Protein AF-A0A936LEX5-F1 (afdb_monomer_lite)

Sequence (89 aa):
MTTTRSQKRWRDKNRLLKSQLNVMARRNAHDTLDELARAYRLRGKGEAVAFACFVARGLMQRAAYSPEAARMLEDFAVSYHRDRDLYAP

Structure (mmCIF, N/CA/C/O backbone):
data_AF-A0A936LEX5-F1
#
_entry.id   AF-A0A936LEX5-F1
#
loop_
_atom_site.group_PDB
_atom_site.id
_atom_site.type_symbol
_atom_site.label_atom_id
_atom_site.label_alt_id
_atom_site.label_comp_id
_atom_site.label_asym_id
_atom_site.label_entity_id
_atom_site.label_seq_id
_atom_site.pdbx_PDB_ins_code
_atom_site.Cartn_x
_atom_site.Cartn_y
_atom_site.Cartn_z
_atom_site.occupancy
_atom_site.B_iso_or_equiv
_atom_site.auth_seq_id
_atom_site.auth_comp_id
_atom_site.auth_asym_id
_atom_site.auth_atom_id
_atom_site.pdbx_PDB_model_num
ATOM 1 N N . MET A 1 1 ? 5.191 20.997 -17.552 1.00 45.03 1 MET A N 1
ATOM 2 C CA . MET A 1 1 ? 5.872 19.703 -17.797 1.00 45.03 1 MET A CA 1
ATOM 3 C C . MET A 1 1 ? 7.242 19.738 -17.133 1.00 45.03 1 MET A C 1
ATOM 5 O O . MET A 1 1 ? 8.037 20.607 -17.464 1.00 45.03 1 MET A O 1
ATOM 9 N N . THR A 1 2 ? 7.519 18.856 -16.169 1.00 48.47 2 THR A N 1
ATOM 10 C CA . THR A 1 2 ? 8.848 18.768 -15.536 1.00 48.47 2 THR A CA 1
ATOM 11 C C . THR A 1 2 ? 9.867 18.304 -16.571 1.00 48.47 2 THR A C 1
ATOM 13 O O . THR A 1 2 ? 9.741 17.209 -17.112 1.00 48.47 2 THR A O 1
ATOM 16 N N . THR A 1 3 ? 10.853 19.148 -16.868 1.00 65.38 3 THR A N 1
ATOM 17 C CA . THR A 1 3 ? 11.845 18.916 -17.922 1.00 65.38 3 THR A CA 1
ATOM 18 C C . THR A 1 3 ? 12.636 17.624 -17.684 1.00 65.38 3 THR A C 1
ATOM 20 O O . THR A 1 3 ? 12.954 17.257 -16.549 1.00 65.38 3 THR A O 1
ATOM 23 N N . THR A 1 4 ? 12.999 16.928 -18.765 1.00 70.06 4 THR A N 1
ATOM 24 C CA . THR A 1 4 ? 13.739 15.649 -18.765 1.00 70.06 4 THR A CA 1
ATOM 25 C C . THR A 1 4 ? 15.017 15.704 -17.916 1.00 70.06 4 THR A C 1
ATOM 27 O O . THR A 1 4 ? 15.411 14.730 -17.274 1.00 70.06 4 THR A O 1
ATOM 30 N N . ARG A 1 5 ? 15.636 16.887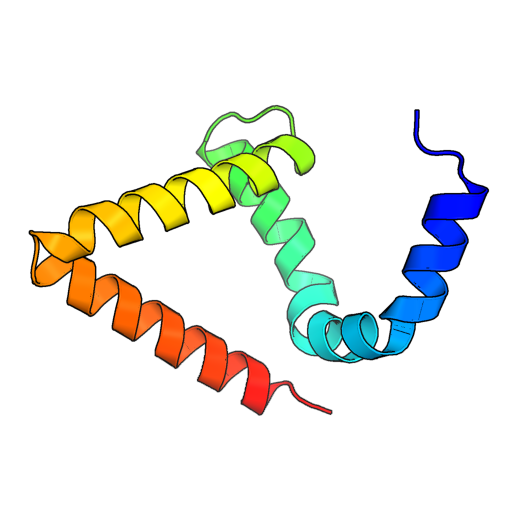 -17.838 1.00 70.50 5 ARG A N 1
ATOM 31 C CA . ARG A 1 5 ? 16.836 17.171 -17.041 1.00 70.50 5 ARG A CA 1
ATOM 32 C C . ARG A 1 5 ? 16.572 17.105 -15.531 1.00 70.50 5 ARG A C 1
ATOM 34 O O . ARG A 1 5 ? 17.375 16.529 -14.796 1.00 70.50 5 ARG A O 1
ATOM 41 N N . SER A 1 6 ? 15.429 17.617 -15.077 1.00 65.31 6 SER A N 1
ATOM 42 C CA . SER A 1 6 ? 14.998 17.553 -13.675 1.00 65.31 6 SER A CA 1
ATOM 43 C C . SER A 1 6 ? 14.635 16.126 -13.258 1.00 65.31 6 SER A C 1
ATOM 45 O O . SER A 1 6 ? 14.993 15.696 -12.162 1.00 65.31 6 SER A O 1
ATOM 47 N N . GLN A 1 7 ? 14.022 15.347 -14.158 1.00 64.75 7 GLN A N 1
ATOM 48 C CA . GLN A 1 7 ? 13.765 13.923 -13.918 1.00 64.75 7 GLN A CA 1
ATOM 49 C C . GLN A 1 7 ? 15.064 13.113 -13.800 1.00 64.75 7 GLN A C 1
ATOM 51 O O . GLN A 1 7 ? 15.179 12.281 -12.900 1.00 64.75 7 GLN A O 1
ATOM 56 N N . LYS A 1 8 ? 16.055 13.361 -14.669 1.00 76.69 8 LYS A N 1
ATOM 57 C CA . LYS A 1 8 ? 17.362 12.685 -14.616 1.00 76.69 8 LYS A CA 1
ATOM 58 C C . LYS A 1 8 ? 18.100 12.992 -13.310 1.00 76.69 8 LYS A C 1
ATOM 60 O O . LYS A 1 8 ? 18.504 12.070 -12.613 1.00 76.69 8 LYS A O 1
ATOM 65 N N . ARG A 1 9 ? 18.155 14.266 -12.910 1.00 76.00 9 ARG A N 1
ATOM 66 C CA . ARG A 1 9 ? 18.806 14.695 -11.660 1.00 76.00 9 ARG A CA 1
ATOM 67 C C . ARG A 1 9 ? 18.161 14.075 -10.415 1.00 76.00 9 ARG A C 1
ATOM 69 O O . ARG A 1 9 ? 18.867 13.660 -9.500 1.00 76.00 9 ARG A O 1
ATOM 76 N N . TRP A 1 10 ? 16.830 13.965 -10.390 1.00 67.06 10 TRP A N 1
ATOM 77 C CA . TRP A 1 10 ? 16.118 13.276 -9.310 1.00 67.06 10 TRP A CA 1
ATOM 78 C C . TRP A 1 10 ? 16.395 11.766 -9.304 1.00 67.06 10 TRP A C 1
ATOM 80 O O . TRP A 1 10 ? 16.599 11.186 -8.239 1.00 67.06 10 TRP A O 1
ATOM 90 N N . ARG A 1 11 ? 16.451 11.124 -10.480 1.00 69.56 11 ARG A N 1
ATOM 91 C CA . ARG A 1 11 ? 16.771 9.692 -10.608 1.00 69.56 11 ARG A CA 1
ATOM 92 C C . ARG A 1 11 ? 18.195 9.372 -10.159 1.00 69.56 11 ARG A C 1
ATOM 94 O O . ARG A 1 11 ? 18.371 8.370 -9.478 1.00 69.56 11 ARG A O 1
ATOM 101 N N . ASP A 1 12 ? 19.163 10.222 -10.491 1.00 74.56 12 ASP A N 1
ATOM 102 C CA . ASP A 1 12 ? 20.561 10.047 -10.087 1.00 74.56 12 ASP A CA 1
ATOM 103 C C . ASP A 1 12 ? 20.730 10.240 -8.575 1.00 74.56 12 ASP A C 1
ATOM 105 O O . ASP A 1 12 ? 21.338 9.401 -7.912 1.00 74.56 12 ASP A O 1
ATOM 109 N N . LYS A 1 13 ? 20.106 11.281 -7.999 1.00 73.06 13 LYS A N 1
ATOM 110 C CA . LYS A 1 13 ? 20.134 11.539 -6.548 1.00 73.06 13 LYS A CA 1
ATOM 111 C C . LYS A 1 13 ? 19.509 10.400 -5.734 1.00 73.06 13 LYS A C 1
ATOM 113 O O . LYS A 1 13 ? 19.999 10.070 -4.663 1.00 73.06 13 LYS A O 1
ATOM 118 N N . ASN A 1 14 ? 18.447 9.784 -6.248 1.00 63.66 14 ASN A N 1
ATOM 119 C CA . ASN A 1 14 ? 17.739 8.696 -5.571 1.00 63.66 14 ASN A CA 1
ATOM 120 C C . ASN A 1 14 ? 18.152 7.309 -6.084 1.00 63.66 14 ASN A C 1
ATOM 122 O O . ASN A 1 14 ? 17.430 6.343 -5.856 1.00 63.66 14 ASN A O 1
ATOM 126 N N . ARG A 1 15 ? 19.279 7.178 -6.800 1.00 60.00 15 ARG A N 1
ATOM 127 C CA . ARG A 1 15 ? 19.674 5.916 -7.446 1.00 60.00 15 ARG A CA 1
ATOM 128 C C . ARG A 1 15 ? 19.896 4.782 -6.444 1.00 60.00 15 ARG A C 1
ATOM 130 O O . ARG A 1 15 ? 19.503 3.659 -6.735 1.00 60.00 15 ARG A O 1
ATOM 137 N N . LEU A 1 16 ? 20.476 5.089 -5.283 1.00 54.50 16 LEU A N 1
ATOM 138 C CA . LEU A 1 16 ? 20.765 4.126 -4.211 1.00 54.50 16 LEU A CA 1
ATOM 139 C C . LEU A 1 16 ? 19.502 3.733 -3.422 1.00 54.50 16 LEU A C 1
ATOM 141 O O . LEU A 1 16 ? 19.265 2.557 -3.169 1.00 54.50 16 LEU A O 1
ATOM 145 N N . LEU A 1 17 ? 18.621 4.702 -3.152 1.00 54.69 17 LEU A N 1
ATOM 146 C CA . LEU A 1 17 ? 17.276 4.442 -2.617 1.00 54.69 17 LEU A CA 1
ATOM 147 C C . LEU A 1 17 ? 16.456 3.581 -3.587 1.00 54.69 17 LEU A C 1
ATOM 149 O O . LEU A 1 17 ? 15.765 2.651 -3.185 1.00 54.69 17 LEU A O 1
ATOM 153 N N . LYS A 1 18 ? 16.582 3.846 -4.893 1.00 54.22 18 LYS A N 1
ATOM 154 C CA . LYS A 1 18 ? 15.995 3.012 -5.938 1.00 54.22 18 LYS A CA 1
ATOM 155 C C . LYS A 1 18 ? 16.638 1.644 -6.015 1.00 54.22 18 LYS A C 1
ATOM 157 O O . LYS A 1 18 ? 15.903 0.720 -6.293 1.00 54.22 18 LYS A O 1
ATOM 162 N N . SER A 1 19 ? 17.949 1.470 -5.848 1.00 49.75 19 SER A N 1
ATOM 163 C CA . SER A 1 19 ? 18.548 0.129 -5.894 1.00 49.75 19 SER A CA 1
ATOM 164 C C . SER A 1 19 ? 18.082 -0.725 -4.723 1.00 49.75 19 SER A C 1
ATOM 166 O O . SER A 1 19 ? 17.757 -1.877 -4.963 1.00 49.75 19 SER A O 1
ATOM 168 N N . GLN A 1 20 ? 17.939 -0.144 -3.527 1.00 48.97 20 GLN A N 1
ATOM 169 C CA . GLN A 1 20 ? 17.378 -0.825 -2.354 1.00 48.97 20 GLN A CA 1
ATOM 170 C C . GLN A 1 20 ? 15.885 -1.153 -2.524 1.00 48.97 20 GLN A C 1
ATOM 172 O O . GLN A 1 20 ? 15.485 -2.291 -2.320 1.00 48.97 20 GLN A O 1
ATOM 177 N N . LEU A 1 21 ? 15.066 -0.214 -3.016 1.00 51.56 21 LEU A N 1
ATOM 178 C CA . LEU A 1 21 ? 13.658 -0.495 -3.349 1.00 51.56 21 LEU A CA 1
ATOM 179 C C . LEU A 1 21 ? 13.507 -1.442 -4.557 1.00 51.56 21 LEU A C 1
ATOM 181 O O . LEU A 1 21 ? 12.511 -2.148 -4.675 1.00 51.56 21 LEU A O 1
ATOM 185 N N . ASN A 1 22 ? 14.484 -1.474 -5.469 1.00 48.75 22 ASN A N 1
ATOM 186 C CA . ASN A 1 22 ? 14.444 -2.292 -6.683 1.00 48.75 22 ASN A CA 1
ATOM 187 C C . ASN A 1 22 ? 14.758 -3.766 -6.441 1.00 48.75 22 ASN A C 1
ATOM 189 O O . ASN A 1 22 ? 14.418 -4.549 -7.325 1.00 48.75 22 ASN A O 1
ATOM 193 N N . VAL A 1 23 ? 15.381 -4.162 -5.325 1.00 49.81 23 VAL A N 1
ATOM 194 C CA . VAL A 1 23 ? 15.568 -5.598 -5.049 1.00 49.81 23 VAL A CA 1
ATOM 195 C C . VAL A 1 23 ? 14.206 -6.265 -4.798 1.00 49.81 23 VAL A C 1
ATOM 197 O O . VAL A 1 23 ? 13.947 -7.311 -5.383 1.00 49.81 23 VAL A O 1
ATOM 200 N N . MET A 1 24 ? 13.266 -5.592 -4.114 1.00 49.31 24 MET A N 1
ATOM 201 C CA . MET A 1 24 ? 1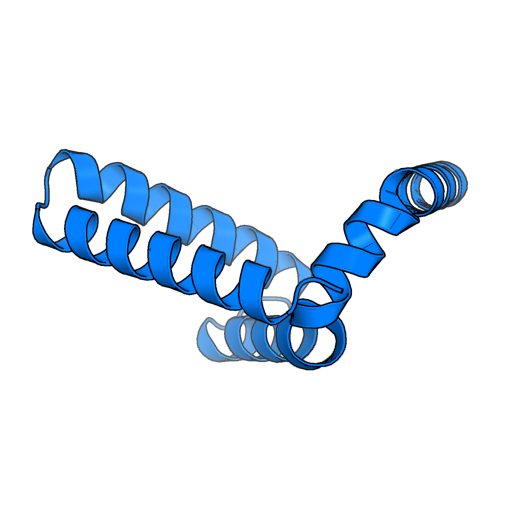1.846 -5.994 -4.101 1.00 49.31 24 MET A CA 1
ATOM 202 C C . MET A 1 24 ? 11.118 -5.720 -5.432 1.00 49.31 24 MET A C 1
ATOM 204 O O . MET A 1 24 ? 10.273 -6.503 -5.864 1.00 49.31 24 MET A O 1
ATOM 208 N N . ALA A 1 25 ? 11.391 -4.581 -6.082 1.00 52.66 25 ALA A N 1
ATOM 209 C CA . ALA A 1 25 ? 10.483 -4.024 -7.091 1.00 52.66 25 ALA A CA 1
ATOM 210 C C . ALA A 1 25 ? 10.776 -4.375 -8.563 1.00 52.66 25 ALA A C 1
ATOM 212 O O . ALA A 1 25 ? 9.904 -4.139 -9.401 1.00 52.66 25 ALA A O 1
ATOM 213 N N . ARG A 1 26 ? 11.954 -4.902 -8.940 1.00 50.72 26 ARG A N 1
ATOM 214 C CA . ARG A 1 26 ? 12.324 -4.934 -10.374 1.00 50.72 26 ARG A CA 1
ATOM 215 C C . ARG A 1 26 ? 11.486 -5.863 -11.246 1.00 50.72 26 ARG A C 1
ATOM 217 O O . ARG A 1 26 ? 11.342 -5.567 -12.428 1.00 50.72 26 ARG A O 1
ATOM 224 N N . ARG A 1 27 ? 10.955 -6.955 -10.692 1.00 50.66 27 ARG A N 1
ATOM 225 C CA . ARG A 1 27 ? 10.066 -7.862 -11.434 1.00 50.66 27 ARG A CA 1
ATOM 226 C C . ARG A 1 27 ? 8.606 -7.740 -11.004 1.00 50.66 27 ARG A C 1
ATOM 228 O O . ARG A 1 27 ? 7.743 -7.868 -11.849 1.00 50.66 27 ARG A O 1
ATOM 235 N N . ASN A 1 28 ? 8.327 -7.405 -9.742 1.00 68.06 28 ASN A N 1
ATOM 236 C CA . ASN A 1 28 ? 6.961 -7.475 -9.222 1.00 68.06 28 ASN A CA 1
ATOM 237 C C . ASN A 1 28 ? 6.189 -6.149 -9.347 1.00 68.06 28 ASN A C 1
ATOM 239 O O . ASN A 1 28 ? 5.075 -6.139 -9.838 1.00 68.06 28 ASN A O 1
ATOM 243 N N . ALA A 1 29 ? 6.779 -4.992 -9.019 1.00 76.31 29 ALA A N 1
ATOM 244 C CA . ALA A 1 29 ? 5.996 -3.751 -8.895 1.00 76.31 29 ALA A CA 1
ATOM 245 C C . ALA A 1 29 ? 5.375 -3.266 -10.216 1.00 76.31 29 ALA A C 1
ATOM 247 O O . ALA A 1 29 ? 4.259 -2.753 -10.234 1.00 76.31 29 ALA A O 1
ATOM 248 N N . HIS A 1 30 ? 6.087 -3.405 -11.337 1.00 83.69 30 HIS A N 1
ATOM 249 C CA . HIS A 1 30 ? 5.539 -3.032 -12.640 1.00 83.69 30 HIS A CA 1
ATOM 250 C C . HIS A 1 30 ? 4.407 -3.955 -13.084 1.00 83.69 30 HIS A C 1
ATOM 252 O O . HIS A 1 30 ? 3.471 -3.450 -13.706 1.00 83.69 30 HIS A O 1
ATOM 258 N N . ASP A 1 31 ? 4.497 -5.242 -12.761 1.00 87.69 31 ASP A N 1
ATOM 259 C CA . ASP A 1 31 ? 3.483 -6.244 -13.078 1.00 87.69 31 ASP A CA 1
ATOM 260 C C . ASP A 1 31 ? 2.276 -6.083 -12.143 1.00 87.69 31 ASP A C 1
ATOM 262 O O . ASP A 1 31 ? 1.150 -6.001 -12.620 1.00 87.69 31 ASP A O 1
ATOM 266 N N . THR A 1 32 ? 2.499 -5.851 -10.843 1.00 87.75 32 THR A N 1
ATOM 267 C CA . THR A 1 32 ? 1.454 -5.495 -9.869 1.00 87.75 32 THR A CA 1
ATOM 268 C C . THR A 1 32 ? 0.708 -4.225 -10.277 1.00 87.75 32 THR A C 1
ATOM 270 O O . THR A 1 32 ? -0.508 -4.152 -10.152 1.00 87.75 32 THR A O 1
ATOM 273 N N . LEU A 1 33 ? 1.400 -3.198 -10.784 1.00 91.56 33 LEU A N 1
ATOM 274 C CA . LEU A 1 33 ? 0.735 -1.977 -11.253 1.00 91.56 33 LEU A CA 1
ATOM 275 C C . LEU A 1 33 ? -0.083 -2.209 -12.531 1.00 91.56 33 LEU A C 1
ATOM 277 O O . LEU A 1 33 ? -1.116 -1.562 -12.700 1.00 91.56 33 LEU A O 1
ATOM 281 N N . ASP A 1 34 ? 0.355 -3.104 -13.422 1.00 94.06 34 ASP A N 1
ATOM 282 C CA . ASP A 1 34 ? -0.461 -3.528 -14.569 1.00 94.06 34 ASP A CA 1
ATOM 283 C C . ASP A 1 34 ? -1.679 -4.331 -14.115 1.00 94.06 34 ASP A C 1
ATOM 285 O O . ASP A 1 34 ? -2.780 -4.118 -14.622 1.00 94.06 34 ASP A O 1
ATOM 289 N N . GLU A 1 35 ? -1.503 -5.224 -13.147 1.00 93.81 35 GLU A N 1
ATOM 290 C CA . GLU A 1 35 ? -2.580 -6.013 -12.565 1.00 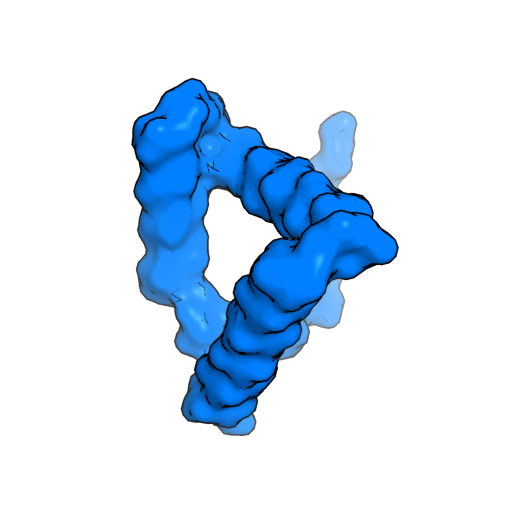93.81 35 GLU A CA 1
ATOM 291 C C . GLU A 1 35 ? -3.612 -5.118 -11.879 1.00 93.81 35 GLU A C 1
ATOM 293 O O . GLU A 1 35 ? -4.795 -5.215 -12.192 1.00 93.81 35 GLU A O 1
ATOM 298 N N . LEU A 1 36 ? -3.179 -4.173 -11.039 1.00 95.06 36 LEU A N 1
ATOM 299 C CA . LEU A 1 36 ? -4.054 -3.177 -10.421 1.00 95.06 36 LEU A CA 1
ATOM 300 C C . LEU A 1 36 ? -4.803 -2.360 -11.475 1.00 95.06 36 LEU A C 1
ATOM 302 O O . LEU A 1 36 ? -6.011 -2.152 -11.351 1.00 95.06 36 LEU A O 1
ATOM 306 N N . ALA A 1 37 ? -4.114 -1.924 -12.533 1.00 97.06 37 ALA A N 1
ATOM 307 C CA . ALA A 1 37 ? -4.762 -1.191 -13.610 1.00 97.06 37 ALA A CA 1
ATOM 308 C C . ALA A 1 37 ? -5.842 -2.030 -14.307 1.00 97.06 37 ALA A C 1
ATOM 310 O O . ALA A 1 37 ? -6.919 -1.514 -14.595 1.00 97.06 37 ALA A O 1
ATOM 311 N N . ARG A 1 38 ? -5.600 -3.324 -14.538 1.00 97.31 38 ARG A N 1
ATOM 312 C CA . ARG A 1 38 ? -6.591 -4.233 -15.136 1.00 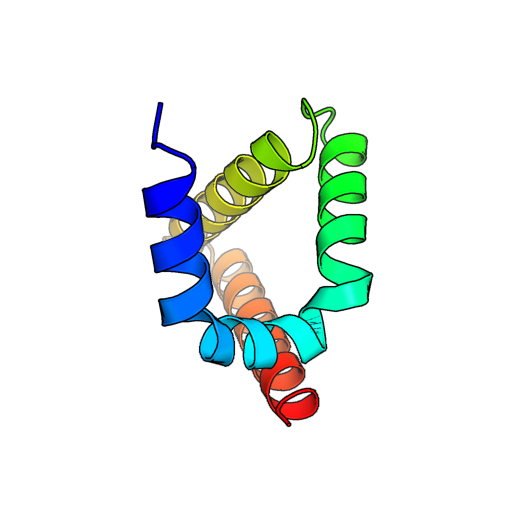97.31 38 ARG A CA 1
ATOM 313 C C . ARG A 1 38 ? -7.752 -4.517 -14.184 1.00 97.31 38 ARG A C 1
ATOM 315 O O . ARG A 1 38 ? -8.903 -4.340 -14.574 1.00 97.31 38 ARG A O 1
ATOM 322 N N . ALA A 1 39 ? -7.456 -4.909 -12.947 1.00 97.62 39 ALA A N 1
ATOM 323 C CA . ALA A 1 39 ? -8.438 -5.295 -11.938 1.00 97.62 39 ALA A CA 1
ATOM 324 C C . ALA A 1 39 ? -9.423 -4.160 -11.625 1.00 97.62 39 ALA A C 1
ATOM 326 O O . ALA A 1 39 ? -10.627 -4.390 -11.518 1.00 97.62 39 ALA A O 1
ATOM 327 N N . TYR A 1 40 ? -8.925 -2.923 -11.561 1.00 97.62 40 TYR A N 1
ATOM 328 C CA . TYR A 1 40 ? -9.725 -1.742 -11.233 1.00 97.62 40 TYR A CA 1
ATOM 329 C C . TYR A 1 40 ? -10.067 -0.864 -12.449 1.00 97.62 40 TYR A C 1
ATOM 331 O O . TYR A 1 40 ? -10.606 0.226 -12.280 1.00 97.62 40 TYR A O 1
ATOM 339 N N . ARG A 1 41 ? -9.807 -1.342 -13.679 1.00 97.50 41 ARG A N 1
ATOM 340 C CA . ARG A 1 41 ? -10.105 -0.653 -14.957 1.00 97.50 41 ARG A CA 1
ATOM 341 C C . ARG A 1 41 ? -9.524 0.767 -15.046 1.00 97.50 41 ARG A C 1
ATOM 343 O O . ARG A 1 41 ? -10.180 1.697 -15.513 1.00 97.50 41 ARG A O 1
ATOM 350 N N . LEU A 1 42 ? -8.285 0.924 -14.600 1.00 97.38 42 LEU A N 1
ATOM 351 C CA . LEU A 1 42 ? -7.556 2.188 -14.578 1.00 97.38 42 LEU A CA 1
ATOM 352 C C . LEU A 1 42 ? -6.823 2.425 -15.908 1.00 97.38 42 LEU A C 1
ATOM 354 O O . LEU A 1 42 ? -6.474 1.493 -16.634 1.00 97.38 42 LEU A O 1
ATOM 358 N N . ARG A 1 43 ? -6.508 3.684 -16.209 1.00 96.75 43 ARG A N 1
ATOM 359 C CA . ARG A 1 43 ? -5.796 4.179 -17.400 1.00 96.75 43 ARG A CA 1
ATOM 360 C C . ARG A 1 43 ? -4.282 3.943 -17.302 1.00 96.75 43 ARG A C 1
ATOM 362 O O . ARG A 1 43 ? -3.466 4.826 -17.568 1.00 96.75 43 ARG A O 1
ATOM 369 N N . GLY A 1 44 ? -3.907 2.727 -16.914 1.00 92.62 44 GLY A N 1
ATOM 370 C CA . GLY A 1 44 ? -2.530 2.252 -16.817 1.00 92.62 44 GLY A CA 1
ATOM 371 C C . GLY A 1 44 ? -1.844 2.528 -15.476 1.00 92.62 44 GLY A C 1
ATOM 372 O O . GLY A 1 44 ? -2.444 2.994 -14.506 1.00 92.62 44 GLY A O 1
ATOM 373 N N . LYS A 1 45 ? -0.537 2.240 -15.432 1.00 91.31 45 LYS A N 1
ATOM 374 C CA . LYS A 1 45 ? 0.279 2.229 -14.200 1.00 91.31 45 LYS A CA 1
ATOM 375 C C . LYS A 1 45 ? 0.273 3.553 -13.437 1.00 91.31 45 LYS A C 1
ATOM 377 O O . LYS A 1 45 ? 0.365 3.551 -12.217 1.00 91.31 45 LYS A O 1
ATOM 382 N N . GLY A 1 46 ? 0.189 4.680 -14.146 1.00 91.69 46 GLY A N 1
ATOM 383 C CA . GLY A 1 46 ? 0.161 6.004 -13.520 1.00 91.69 46 GLY A CA 1
ATOM 384 C C . GLY A 1 46 ? -1.074 6.202 -12.641 1.00 91.69 46 GLY A C 1
ATOM 385 O O . GLY A 1 46 ? -0.949 6.641 -11.500 1.00 91.69 46 GLY A O 1
ATOM 386 N N . GLU A 1 47 ? -2.250 5.817 -13.144 1.00 95.81 47 GLU A N 1
ATOM 387 C CA . GLU A 1 47 ? -3.487 5.849 -12.360 1.00 95.81 47 GLU A CA 1
ATOM 388 C C . GLU A 1 47 ? -3.494 4.756 -11.285 1.00 95.81 47 GLU A C 1
ATOM 390 O O . GLU A 1 47 ? -3.938 5.017 -10.174 1.00 95.81 47 GLU A O 1
ATOM 395 N N . ALA A 1 48 ? -2.902 3.585 -11.549 1.00 96.06 48 ALA A N 1
ATOM 396 C CA . ALA A 1 48 ? -2.739 2.533 -10.541 1.00 96.06 48 ALA A CA 1
ATOM 397 C C . ALA A 1 48 ? -1.941 2.986 -9.309 1.00 96.06 48 ALA A C 1
ATOM 399 O O . ALA A 1 48 ? -2.326 2.671 -8.185 1.00 96.06 48 ALA A O 1
ATOM 400 N N . VAL A 1 49 ? -0.879 3.779 -9.490 1.00 94.62 49 VAL A N 1
ATOM 401 C CA . VAL A 1 49 ? -0.141 4.371 -8.360 1.00 94.62 49 VAL A CA 1
ATOM 402 C C . VAL A 1 49 ? -1.036 5.320 -7.559 1.00 94.62 49 VAL A C 1
ATOM 404 O O . VAL A 1 49 ? -1.089 5.228 -6.333 1.00 94.62 49 VAL A O 1
ATOM 407 N N . ALA A 1 50 ? -1.759 6.218 -8.236 1.00 94.81 50 ALA A N 1
ATOM 408 C CA . ALA A 1 50 ? -2.659 7.158 -7.568 1.00 94.81 50 ALA A CA 1
ATOM 409 C C . ALA A 1 50 ? -3.784 6.430 -6.811 1.00 94.81 50 ALA A C 1
ATOM 411 O O . ALA A 1 50 ? -4.089 6.777 -5.669 1.00 94.81 50 ALA A O 1
ATOM 412 N N . PHE A 1 51 ? -4.344 5.385 -7.419 1.00 96.44 51 PHE A N 1
ATOM 413 C CA . PHE A 1 51 ? -5.362 4.527 -6.826 1.00 96.44 51 PHE A CA 1
ATOM 414 C C . PHE A 1 51 ? -4.845 3.785 -5.588 1.00 96.44 51 PHE A C 1
ATOM 416 O O . PHE A 1 51 ? -5.497 3.822 -4.548 1.00 96.44 51 PHE A O 1
ATOM 423 N N . ALA A 1 52 ? -3.650 3.189 -5.642 1.00 94.62 52 ALA A N 1
ATOM 424 C CA . ALA A 1 52 ? -3.046 2.521 -4.488 1.00 94.62 52 ALA A CA 1
ATOM 425 C C . ALA A 1 52 ? -2.875 3.482 -3.295 1.00 94.62 52 ALA A C 1
ATOM 427 O O . ALA A 1 52 ? -3.219 3.142 -2.162 1.00 94.62 52 ALA A O 1
ATOM 428 N N . CYS A 1 53 ? -2.426 4.717 -3.548 1.00 95.50 53 CYS A N 1
ATOM 429 C CA . CYS A 1 53 ? -2.351 5.756 -2.519 1.00 95.50 53 CYS A CA 1
ATOM 430 C C . CYS A 1 53 ? -3.733 6.141 -1.968 1.00 95.50 53 CYS A C 1
ATOM 432 O O . CYS A 1 53 ? -3.875 6.355 -0.763 1.00 95.50 53 CYS A O 1
ATOM 434 N N . PHE A 1 54 ? -4.748 6.240 -2.830 1.00 96.69 54 PHE A N 1
ATOM 435 C CA . PHE A 1 54 ? -6.120 6.533 -2.418 1.00 96.69 54 PHE A CA 1
ATOM 436 C C . PHE A 1 54 ? -6.680 5.438 -1.496 1.00 96.69 54 PHE A C 1
ATOM 438 O O . PHE A 1 54 ? -7.183 5.751 -0.417 1.00 96.69 54 PHE A O 1
ATOM 445 N N . VAL A 1 55 ? -6.521 4.166 -1.873 1.00 95.94 55 VAL A N 1
ATOM 446 C CA . VAL A 1 55 ? -6.952 3.010 -1.071 1.00 95.94 55 VAL A CA 1
ATOM 447 C C . VAL A 1 55 ? -6.245 2.984 0.282 1.00 95.94 55 VAL A C 1
ATOM 449 O O . VAL A 1 55 ? -6.913 2.884 1.309 1.00 95.94 55 VAL A O 1
ATOM 452 N N . ALA A 1 56 ? -4.917 3.145 0.306 1.00 94.62 56 ALA A N 1
ATOM 453 C CA . ALA A 1 56 ? -4.153 3.157 1.552 1.00 94.62 56 ALA A CA 1
ATOM 454 C C . ALA A 1 56 ? -4.638 4.259 2.508 1.00 94.62 56 ALA A C 1
ATOM 456 O O . ALA A 1 56 ? -4.878 3.999 3.685 1.00 94.62 56 ALA A O 1
ATOM 457 N N . ARG A 1 57 ? -4.881 5.476 1.999 1.00 96.12 57 ARG A N 1
ATOM 458 C CA . ARG A 1 57 ? -5.452 6.568 2.806 1.00 96.12 57 ARG A CA 1
ATOM 459 C C . ARG A 1 57 ? -6.848 6.239 3.333 1.00 96.12 57 ARG A C 1
ATOM 461 O O . ARG A 1 57 ? -7.135 6.545 4.487 1.00 96.12 57 ARG A O 1
ATOM 468 N N . GLY A 1 58 ? -7.698 5.627 2.511 1.00 96.00 58 GLY A N 1
ATOM 469 C CA . GLY A 1 58 ? -9.031 5.188 2.927 1.00 96.00 58 GLY A CA 1
ATOM 470 C C . GLY A 1 58 ? -8.973 4.163 4.062 1.00 96.00 58 GLY A C 1
ATOM 471 O O . GLY A 1 58 ? -9.686 4.306 5.054 1.00 96.00 58 GLY A O 1
ATOM 472 N N . LEU A 1 59 ? -8.073 3.180 3.965 1.00 94.75 59 LEU A N 1
ATOM 473 C CA . LEU A 1 59 ? -7.849 2.181 5.015 1.00 94.75 59 LEU A CA 1
ATOM 474 C C . LEU A 1 59 ? -7.326 2.814 6.308 1.00 94.75 59 LEU A C 1
ATOM 476 O O . LEU A 1 59 ? -7.856 2.520 7.375 1.00 94.75 59 LEU A O 1
ATOM 480 N N . MET A 1 60 ? -6.365 3.740 6.221 1.00 95.94 60 MET A N 1
ATOM 481 C CA . MET A 1 60 ? -5.864 4.481 7.388 1.00 95.94 60 MET A CA 1
ATOM 482 C C . MET A 1 60 ? -6.973 5.272 8.090 1.00 95.94 60 MET A C 1
ATOM 484 O O . MET A 1 60 ? -7.059 5.273 9.314 1.00 95.94 60 MET A O 1
ATOM 488 N N . GLN A 1 61 ? -7.854 5.928 7.329 1.00 96.44 61 GLN A N 1
ATOM 489 C CA . GLN A 1 61 ? -9.003 6.630 7.902 1.00 96.44 61 GLN A CA 1
ATOM 490 C C . GLN A 1 61 ? -9.993 5.658 8.550 1.00 96.44 61 GLN A C 1
ATOM 492 O O . GLN A 1 61 ? -10.500 5.933 9.633 1.00 96.44 61 GLN A O 1
ATOM 497 N N . ARG A 1 62 ? -10.259 4.513 7.910 1.00 96.56 62 ARG A N 1
ATOM 498 C CA . ARG A 1 62 ? -11.166 3.477 8.424 1.00 96.56 62 ARG A CA 1
ATOM 499 C C . ARG A 1 62 ? -10.638 2.832 9.703 1.00 96.56 62 ARG A C 1
ATOM 501 O O . ARG A 1 62 ? -11.428 2.548 10.598 1.00 96.56 62 ARG A O 1
ATOM 508 N N . ALA A 1 63 ? -9.324 2.646 9.806 1.00 96.69 63 ALA A N 1
ATOM 509 C CA . ALA A 1 63 ? -8.658 2.088 10.979 1.00 96.69 63 ALA A CA 1
ATOM 510 C C . ALA A 1 63 ? -8.916 2.904 12.257 1.00 96.69 63 ALA A C 1
ATOM 512 O O . ALA A 1 63 ? -8.960 2.328 13.339 1.00 96.69 63 ALA A O 1
ATOM 513 N N . ALA A 1 64 ? -9.175 4.213 12.144 1.00 94.88 64 ALA A N 1
ATOM 514 C CA . ALA A 1 64 ? -9.478 5.063 13.297 1.00 94.88 64 ALA A CA 1
ATOM 515 C C . ALA A 1 64 ? -10.776 4.676 14.032 1.00 94.88 64 ALA A C 1
ATOM 517 O O . ALA A 1 64 ? -10.956 5.047 15.188 1.00 94.88 64 ALA A O 1
ATOM 518 N N . TYR A 1 65 ? -11.687 3.950 13.378 1.00 96.06 65 TYR A N 1
ATOM 519 C CA . TYR A 1 65 ? -12.977 3.559 13.958 1.00 96.06 65 TYR A CA 1
ATOM 520 C C . TYR A 1 65 ? -13.393 2.116 13.623 1.00 96.06 65 TYR A C 1
ATOM 522 O O . TYR A 1 65 ? -14.519 1.713 13.907 1.00 96.06 65 TYR A O 1
ATOM 530 N N . SER A 1 66 ? -12.495 1.317 13.036 1.00 97.50 66 SER A N 1
ATOM 531 C CA . SER A 1 66 ? -12.683 -0.115 12.784 1.00 97.50 66 SER A CA 1
ATOM 532 C C . SER A 1 66 ? -11.449 -0.900 13.248 1.00 97.50 66 SER A C 1
ATOM 534 O O . SER A 1 66 ? -10.404 -0.834 12.592 1.00 97.50 66 SER A O 1
ATOM 536 N N . PRO A 1 67 ? -11.560 -1.687 14.337 1.00 95.69 67 PRO A N 1
ATOM 537 C CA . PRO A 1 67 ? -10.465 -2.527 14.828 1.00 95.69 67 PRO A CA 1
ATOM 538 C C . PRO A 1 67 ? -10.005 -3.585 13.819 1.00 95.69 67 PRO A C 1
ATOM 540 O O . PRO A 1 67 ? -8.853 -4.008 13.826 1.00 95.69 67 PRO A O 1
ATOM 543 N N . GLU A 1 68 ? -10.898 -4.038 12.940 1.00 96.75 68 GLU A N 1
ATOM 544 C CA . GLU A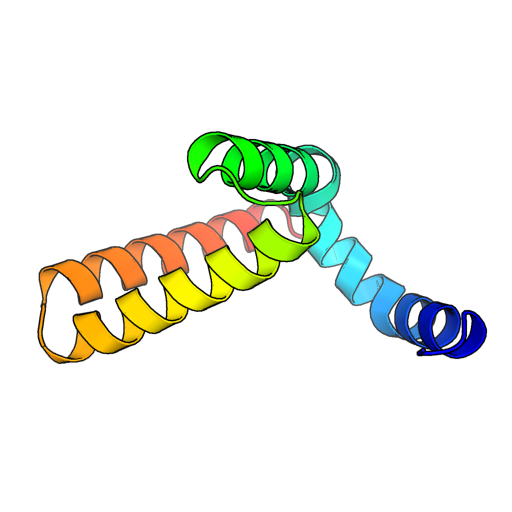 1 68 ? -10.548 -4.957 11.857 1.00 96.75 68 GLU A CA 1
ATOM 545 C C . GLU A 1 68 ? -9.671 -4.274 10.805 1.00 96.75 68 GLU A C 1
ATOM 547 O O . GLU A 1 68 ? -8.619 -4.804 10.457 1.00 96.75 68 GLU A O 1
ATOM 552 N N . ALA A 1 69 ? -10.048 -3.070 10.361 1.00 94.81 69 ALA A N 1
ATOM 553 C CA . ALA A 1 69 ? -9.242 -2.308 9.411 1.00 94.81 69 ALA A CA 1
ATOM 554 C C . ALA A 1 69 ? -7.875 -1.925 10.000 1.00 94.81 69 ALA A C 1
ATOM 556 O O . ALA A 1 69 ? -6.879 -1.939 9.283 1.00 94.81 69 ALA A O 1
ATOM 557 N N . ALA A 1 70 ? -7.817 -1.626 11.303 1.00 96.31 70 ALA A N 1
ATOM 558 C CA . ALA A 1 70 ? -6.562 -1.364 12.003 1.00 96.31 70 ALA A CA 1
ATOM 559 C C . ALA A 1 70 ? -5.635 -2.588 12.006 1.00 96.31 70 ALA A C 1
ATOM 561 O O . ALA A 1 70 ? -4.470 -2.462 11.642 1.00 96.31 70 ALA A O 1
ATOM 562 N N . ARG A 1 71 ? -6.162 -3.776 12.340 1.00 96.75 71 ARG A N 1
ATOM 563 C CA . ARG A 1 71 ? -5.390 -5.031 12.295 1.00 96.75 71 ARG A CA 1
ATOM 564 C C . ARG A 1 71 ? -4.894 -5.346 10.889 1.00 96.75 71 ARG A C 1
ATOM 566 O O . ARG A 1 71 ? -3.719 -5.622 10.712 1.00 96.75 71 ARG A O 1
ATOM 573 N N . MET A 1 72 ? -5.762 -5.215 9.890 1.00 95.44 72 MET A N 1
ATOM 574 C CA . MET A 1 72 ? -5.391 -5.446 8.495 1.00 95.44 72 MET A CA 1
ATOM 575 C C . MET A 1 72 ? -4.260 -4.511 8.037 1.00 95.44 72 MET A C 1
ATOM 577 O O . MET A 1 72 ? -3.338 -4.944 7.350 1.00 95.44 72 MET A O 1
ATOM 581 N N . LEU A 1 73 ? -4.307 -3.232 8.429 1.00 95.44 73 LEU A N 1
ATOM 582 C CA . LEU A 1 73 ? -3.256 -2.270 8.103 1.00 95.44 73 LEU A CA 1
ATOM 583 C C . LEU A 1 73 ? -1.926 -2.619 8.793 1.00 95.44 73 LEU A C 1
ATOM 585 O O . LEU A 1 73 ? -0.879 -2.522 8.154 1.00 95.44 73 LEU A O 1
ATOM 589 N N . GLU A 1 74 ? -1.972 -3.040 10.059 1.00 95.69 74 GLU A N 1
ATOM 590 C CA . GLU A 1 74 ? -0.794 -3.495 10.807 1.00 95.69 74 GLU A CA 1
ATOM 591 C C . GLU A 1 74 ? -0.168 -4.733 10.154 1.00 95.69 74 GLU A C 1
ATOM 593 O O . GLU A 1 74 ? 1.029 -4.741 9.873 1.00 95.69 74 GLU A O 1
ATOM 598 N N . ASP A 1 75 ? -0.977 -5.739 9.812 1.00 94.50 75 ASP A N 1
ATOM 599 C CA . ASP A 1 75 ? -0.510 -6.964 9.157 1.00 94.50 75 ASP A CA 1
ATOM 600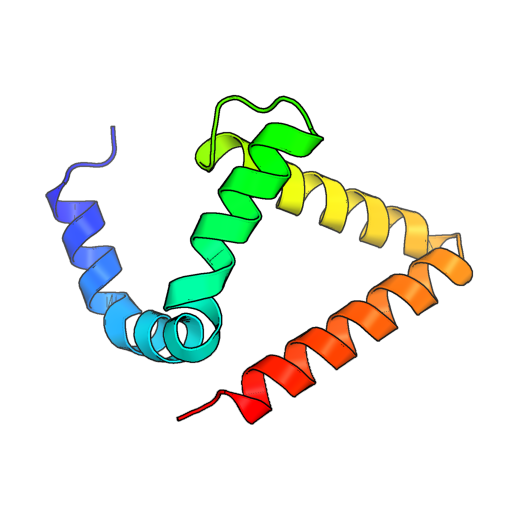 C C . ASP A 1 75 ? 0.189 -6.655 7.822 1.00 94.50 75 ASP A C 1
ATOM 602 O O . ASP A 1 75 ? 1.275 -7.173 7.539 1.00 94.50 75 ASP A O 1
ATOM 606 N N . PHE A 1 76 ? -0.386 -5.756 7.012 1.00 90.25 76 PHE A N 1
ATOM 607 C CA . PHE A 1 76 ? 0.234 -5.310 5.763 1.00 90.25 76 PHE A CA 1
ATOM 608 C C . PHE A 1 76 ? 1.541 -4.547 5.996 1.00 90.25 76 PHE A C 1
ATOM 610 O O . PHE A 1 76 ? 2.503 -4.757 5.255 1.00 90.25 76 PHE A O 1
ATOM 617 N N . ALA A 1 77 ? 1.607 -3.686 7.016 1.00 90.44 77 ALA A N 1
ATOM 618 C CA . ALA A 1 77 ? 2.821 -2.947 7.352 1.00 90.44 77 ALA A CA 1
ATOM 619 C C . ALA A 1 77 ? 3.943 -3.889 7.815 1.00 90.44 77 ALA A C 1
ATOM 621 O O . ALA A 1 77 ? 5.068 -3.804 7.315 1.00 90.44 77 ALA A O 1
ATOM 622 N N . VAL A 1 78 ? 3.631 -4.834 8.707 1.00 91.88 78 VAL A N 1
ATOM 623 C CA . VAL A 1 78 ? 4.570 -5.854 9.193 1.00 91.88 78 VAL A CA 1
ATOM 624 C C . VAL A 1 78 ? 5.076 -6.719 8.042 1.00 91.88 78 VAL A C 1
ATOM 626 O O . VAL A 1 78 ? 6.285 -6.921 7.920 1.00 91.88 78 VAL A O 1
ATOM 629 N N . SER A 1 79 ? 4.183 -7.198 7.170 1.00 84.12 79 SER A N 1
ATOM 630 C CA . SER A 1 79 ? 4.574 -7.999 6.004 1.00 84.12 79 SER A CA 1
ATOM 631 C C . SER A 1 79 ? 5.468 -7.207 5.052 1.00 84.12 79 SER A C 1
ATOM 633 O O . SER A 1 79 ? 6.501 -7.713 4.624 1.00 84.12 79 SER A O 1
ATOM 635 N N . TYR A 1 80 ? 5.126 -5.948 4.762 1.00 84.06 80 TYR A N 1
ATOM 636 C CA . TYR A 1 80 ? 5.938 -5.096 3.895 1.00 84.06 80 TYR A CA 1
ATOM 637 C C . TYR A 1 80 ? 7.341 -4.863 4.468 1.00 84.06 80 TYR A C 1
ATOM 639 O O . TYR A 1 80 ? 8.325 -4.925 3.732 1.00 84.06 80 TYR A O 1
ATOM 647 N N . HIS A 1 81 ? 7.456 -4.603 5.775 1.00 83.50 81 HIS A N 1
ATOM 648 C CA . HIS A 1 81 ? 8.753 -4.434 6.428 1.00 83.50 81 HIS A CA 1
ATOM 649 C C . HIS A 1 81 ? 9.573 -5.723 6.422 1.00 83.50 81 HIS A C 1
ATOM 651 O O . HIS A 1 81 ? 10.751 -5.676 6.073 1.00 83.50 81 HIS A O 1
ATOM 657 N N . ARG A 1 82 ? 8.948 -6.867 6.724 1.00 81.38 82 ARG A N 1
ATOM 658 C CA . ARG A 1 82 ? 9.598 -8.180 6.652 1.00 81.38 82 ARG A CA 1
ATOM 659 C C . ARG A 1 82 ? 10.147 -8.452 5.256 1.00 81.38 82 ARG A C 1
ATOM 661 O O . ARG A 1 82 ? 11.310 -8.821 5.130 1.00 81.38 82 ARG A O 1
ATOM 668 N N . ASP A 1 83 ? 9.332 -8.251 4.226 1.00 77.25 83 ASP A N 1
ATOM 669 C CA . ASP A 1 83 ? 9.750 -8.495 2.850 1.00 77.25 83 ASP A CA 1
ATOM 670 C C . ASP A 1 83 ? 10.859 -7.521 2.441 1.00 77.25 83 ASP A C 1
ATOM 672 O O . ASP A 1 83 ? 11.876 -7.932 1.888 1.00 77.25 83 ASP A O 1
ATOM 676 N N . ARG A 1 84 ? 10.726 -6.232 2.775 1.00 76.44 84 ARG A N 1
ATOM 677 C CA . ARG A 1 84 ? 11.769 -5.233 2.509 1.00 76.44 84 ARG A CA 1
ATOM 678 C C . ARG A 1 84 ? 13.112 -5.651 3.103 1.00 76.44 84 ARG A C 1
ATOM 680 O O . ARG A 1 84 ? 14.126 -5.493 2.431 1.00 76.44 84 ARG A O 1
ATOM 687 N N . ASP A 1 85 ? 13.112 -6.141 4.338 1.00 76.56 85 ASP A N 1
ATOM 688 C CA . ASP A 1 85 ? 14.332 -6.513 5.049 1.00 76.56 85 ASP A CA 1
ATOM 689 C C . ASP A 1 85 ? 14.902 -7.846 4.524 1.00 76.56 85 ASP A C 1
ATOM 691 O O . ASP A 1 85 ? 16.115 -7.969 4.379 1.00 76.56 85 ASP A O 1
ATOM 695 N N . LEU A 1 86 ? 14.051 -8.808 4.142 1.00 72.25 86 LEU A N 1
ATOM 696 C CA . LEU A 1 86 ? 14.462 -10.061 3.487 1.00 72.25 86 LEU A CA 1
ATOM 697 C C . LEU A 1 86 ? 15.159 -9.817 2.141 1.00 72.25 86 LEU A C 1
ATOM 699 O O . LEU A 1 86 ? 16.087 -10.535 1.773 1.00 72.25 86 LEU A O 1
ATOM 703 N N . TYR A 1 87 ? 14.693 -8.815 1.399 1.00 65.31 87 TYR A N 1
ATOM 704 C CA . TYR A 1 87 ? 15.229 -8.433 0.096 1.00 65.31 87 TYR A CA 1
ATOM 705 C C . TYR A 1 87 ? 16.185 -7.231 0.180 1.00 65.31 87 TYR A C 1
ATOM 707 O O . TYR A 1 87 ? 16.525 -6.649 -0.852 1.00 65.31 87 TYR A O 1
ATOM 715 N N . ALA A 1 88 ? 16.622 -6.831 1.378 1.00 61.94 88 ALA A N 1
ATOM 716 C CA . ALA A 1 88 ? 17.657 -5.817 1.532 1.00 61.94 88 ALA A CA 1
ATOM 717 C C . ALA A 1 88 ? 19.021 -6.408 1.105 1.00 61.94 88 ALA A C 1
ATOM 719 O O . ALA A 1 88 ? 19.326 -7.538 1.482 1.00 61.94 88 ALA A O 1
ATOM 720 N N . PRO A 1 89 ? 19.815 -5.700 0.278 1.00 58.78 89 PRO A N 1
ATOM 721 C CA . PRO A 1 89 ? 21.125 -6.172 -0.177 1.00 58.78 89 PRO A CA 1
ATOM 722 C C . PRO A 1 89 ? 22.178 -6.219 0.933 1.00 58.78 89 PRO A C 1
ATOM 724 O O . PRO A 1 89 ? 22.103 -5.370 1.853 1.00 58.78 89 PRO A O 1
#

pLDDT: mean 81.04, std 17.17, range [45.03, 97.62]

Secondary structure (DSSP, 8-state):
---HHHHHHHHHHTHHHHHHHHHHHHHHHHHHHHHHHHHTT-SSHHHHHHHHHHHHHHHHHHHTT-HHHHHHHHHHHHHHHHHHHHT--

Radius of gyration: 15.82 Å; chains: 1; bounding box: 34×30×34 Å

Foldseek 3Di:
DPDPVNVVVVCVVCVVVCVLVCLVCVPPVQVVLQVQCVVVVHPGSVVSVVVVVVVLVVLVVVVVPDVVSVVVNVVVVVVVVVVSVVSGD